Protein AF-A0A914X8W2-F1 (afdb_monomer_lite)

Secondary structure (DSSP, 8-state):
-------SSS-S---PPPS----HHHHHHHHHHHHHHHHHHHHHHHHHHHHGGGSS-HHHHHHHHHHHHHHH-SSS-HHHHHHHHHHHHHHHTT-GGGTT-HHHHHHHHHHHHTT--

Radius of gyration: 17.27 Å; chains: 1; bounding box: 43×26×52 Å

pLDDT: mean 71.37, std 18.27, range [30.58, 90.62]

Sequence (117 aa):
MSGGGQSWEFSKENIQPIRGGRSVATIDEALHSSADVLRSERQQFEDEIRKSDDCTDPLDVWYRYYKWFEEHYPSGKETQLRKLLEQCLKTCTSDSRYKNDERLLKIWLKYVRFYSE

Structure (mmCIF, N/CA/C/O backbone):
data_AF-A0A914X8W2-F1
#
_entry.id   AF-A0A914X8W2-F1
#
loop_
_atom_site.group_PDB
_atom_site.id
_atom_site.type_symbol
_atom_site.label_atom_id
_atom_site.label_alt_id
_atom_site.label_comp_id
_atom_site.label_asym_id
_atom_site.label_entity_id
_atom_site.label_seq_id
_atom_site.pdbx_PDB_ins_code
_atom_site.Cartn_x
_atom_site.Cartn_y
_atom_site.Cartn_z
_atom_site.occupancy
_atom_site.B_iso_or_equiv
_atom_site.auth_seq_id
_atom_site.auth_comp_id
_atom_site.auth_asym_id
_atom_site.auth_atom_id
_atom_site.pdbx_PDB_model_num
ATOM 1 N N . MET A 1 1 ? 15.823 -14.798 22.553 1.00 40.59 1 MET A N 1
ATOM 2 C CA . MET A 1 1 ? 15.825 -13.669 21.598 1.00 40.59 1 MET A CA 1
ATOM 3 C C . MET A 1 1 ? 16.653 -14.079 20.393 1.00 40.59 1 MET A C 1
ATOM 5 O O . MET A 1 1 ? 17.821 -14.370 20.587 1.00 40.59 1 MET A O 1
ATOM 9 N N . SER A 1 2 ? 16.041 -14.194 19.213 1.00 35.56 2 SER A N 1
ATOM 10 C CA . SER A 1 2 ? 16.639 -13.861 17.906 1.00 35.56 2 SER A CA 1
ATOM 11 C C . SER A 1 2 ? 15.642 -14.251 16.824 1.00 35.56 2 SER A C 1
ATOM 13 O O . SER A 1 2 ? 15.399 -15.431 16.581 1.00 35.56 2 SER A O 1
ATOM 15 N N . GLY A 1 3 ? 14.989 -13.236 16.265 1.00 31.78 3 GLY A N 1
ATOM 16 C CA . GLY A 1 3 ? 13.989 -13.374 15.223 1.00 31.78 3 GLY A CA 1
ATOM 17 C C . GLY A 1 3 ? 14.622 -13.453 13.838 1.00 31.78 3 GLY A C 1
ATOM 18 O O . GLY A 1 3 ? 15.532 -12.695 13.520 1.00 31.78 3 GLY A O 1
ATOM 19 N N . GLY A 1 4 ? 14.079 -14.366 13.033 1.00 30.58 4 GLY A N 1
ATOM 20 C CA . GLY A 1 4 ? 13.655 -14.079 11.664 1.00 30.58 4 GLY A CA 1
ATOM 21 C C . GLY A 1 4 ? 14.724 -13.603 10.688 1.00 30.58 4 GLY A C 1
ATOM 22 O O . GLY A 1 4 ? 14.677 -12.466 10.231 1.00 30.58 4 GLY A O 1
ATOM 23 N N . GLY A 1 5 ? 15.613 -14.505 10.271 1.00 41.91 5 GLY A N 1
ATOM 24 C CA . GLY A 1 5 ? 16.169 -14.425 8.920 1.00 41.91 5 GLY A CA 1
ATOM 25 C C . GLY A 1 5 ? 15.096 -14.823 7.907 1.00 41.91 5 GLY A C 1
ATOM 26 O O . GLY A 1 5 ? 14.448 -15.836 8.150 1.00 41.91 5 GLY A O 1
ATOM 27 N N . GLN A 1 6 ? 14.897 -14.026 6.843 1.00 41.22 6 GLN A N 1
ATOM 28 C CA . GLN A 1 6 ? 14.342 -14.400 5.513 1.00 41.22 6 GLN A CA 1
ATOM 29 C C . GLN A 1 6 ? 13.884 -13.164 4.697 1.00 41.22 6 GLN A C 1
ATOM 31 O O . GLN A 1 6 ? 12.748 -13.102 4.241 1.00 41.22 6 GLN A O 1
ATOM 36 N N . SER A 1 7 ? 14.742 -12.155 4.480 1.00 37.91 7 SER A N 1
ATOM 37 C CA . SER A 1 7 ? 14.367 -11.001 3.625 1.00 37.91 7 SER A CA 1
ATOM 38 C C . SER A 1 7 ? 15.235 -10.813 2.372 1.00 37.91 7 SER A C 1
ATOM 40 O O . SER A 1 7 ? 15.073 -9.829 1.658 1.00 37.91 7 SER A O 1
ATOM 42 N N . TRP A 1 8 ? 16.162 -11.733 2.070 1.00 44.94 8 TRP A N 1
ATOM 43 C CA . TRP A 1 8 ? 17.175 -11.537 1.013 1.00 44.94 8 TRP A CA 1
ATOM 44 C C . TRP A 1 8 ? 16.968 -12.349 -0.279 1.00 44.94 8 TRP A C 1
ATOM 46 O O . TRP A 1 8 ? 17.762 -12.204 -1.204 1.00 44.94 8 TRP A O 1
ATOM 56 N N . GLU A 1 9 ? 15.905 -13.150 -0.409 1.00 33.25 9 GLU A N 1
ATOM 57 C CA . GLU A 1 9 ? 15.797 -14.124 -1.516 1.00 33.25 9 GLU A CA 1
ATOM 58 C C . GLU A 1 9 ? 14.846 -13.781 -2.678 1.00 33.25 9 GLU A C 1
ATOM 60 O O . GLU A 1 9 ? 14.767 -14.564 -3.616 1.00 33.25 9 GLU A O 1
ATOM 65 N N . PHE A 1 10 ? 14.155 -12.631 -2.716 1.00 40.91 10 PHE A N 1
ATOM 66 C CA . PHE A 1 10 ? 13.001 -12.501 -3.633 1.00 40.91 10 PHE A CA 1
ATOM 67 C C . PHE A 1 10 ? 13.006 -11.468 -4.763 1.00 40.91 10 PHE A C 1
ATOM 69 O O . PHE A 1 10 ? 11.948 -11.278 -5.362 1.00 40.91 10 PHE A O 1
ATOM 76 N N . SER A 1 11 ? 14.085 -10.773 -5.136 1.00 44.19 11 SER A N 1
ATOM 77 C CA . SER A 1 11 ? 13.925 -9.764 -6.213 1.00 44.19 11 SER A CA 1
ATOM 78 C C . SER A 1 11 ? 15.144 -9.520 -7.096 1.00 44.19 11 SER A C 1
ATOM 80 O O . SER A 1 11 ? 15.517 -8.374 -7.328 1.00 44.19 11 SER A O 1
ATOM 82 N N . LYS A 1 12 ? 15.733 -10.598 -7.631 1.00 47.72 12 LYS A N 1
ATOM 83 C CA . LYS A 1 12 ? 16.789 -10.520 -8.657 1.00 47.72 12 LYS A CA 1
ATOM 84 C C . LYS A 1 12 ? 16.316 -10.557 -10.120 1.00 47.72 12 LYS A C 1
ATOM 86 O O . LYS A 1 12 ? 17.167 -10.454 -10.989 1.00 47.72 12 LYS A O 1
ATOM 91 N N . GLU A 1 13 ? 15.025 -10.662 -10.439 1.00 39.66 13 GLU A N 1
ATOM 92 C CA . GLU A 1 13 ? 14.631 -10.972 -11.829 1.00 39.66 13 GLU A CA 1
ATOM 93 C C . GLU A 1 13 ? 13.364 -10.252 -12.299 1.00 39.66 13 GLU A C 1
ATOM 95 O O . GLU A 1 13 ? 12.314 -10.877 -12.385 1.00 39.66 13 GLU A O 1
ATOM 100 N N . ASN A 1 14 ? 13.396 -8.943 -12.588 1.00 46.09 14 ASN A N 1
ATOM 101 C CA . ASN A 1 14 ? 12.226 -8.340 -13.250 1.00 46.09 14 ASN A CA 1
ATOM 102 C C . ASN A 1 14 ? 12.491 -7.025 -13.991 1.00 46.09 14 ASN A C 1
ATOM 104 O O . ASN A 1 14 ? 11.955 -5.979 -13.627 1.00 46.09 14 ASN A O 1
ATOM 108 N N . ILE A 1 15 ? 13.285 -7.079 -15.064 1.00 48.19 15 ILE A N 1
ATOM 109 C CA . ILE A 1 15 ? 13.294 -6.012 -16.071 1.00 48.19 15 ILE A CA 1
ATOM 110 C C . ILE A 1 15 ? 13.312 -6.644 -17.466 1.00 48.19 15 ILE A C 1
ATOM 112 O O . ILE A 1 15 ? 14.253 -7.344 -17.831 1.00 48.19 15 ILE A O 1
ATOM 116 N N . GLN A 1 16 ? 12.238 -6.437 -18.230 1.00 49.91 16 GLN A N 1
ATOM 117 C CA . GLN A 1 16 ? 12.148 -6.867 -19.627 1.00 49.91 16 GLN A CA 1
ATOM 118 C C . GLN A 1 16 ? 12.915 -5.881 -20.527 1.00 49.91 16 GLN A C 1
ATOM 120 O O . GLN A 1 16 ? 12.821 -4.669 -20.315 1.00 49.91 16 GLN A O 1
ATOM 125 N N . PRO A 1 17 ? 13.647 -6.355 -21.548 1.00 42.31 17 PRO A N 1
ATOM 126 C CA . PRO A 1 17 ? 14.439 -5.486 -22.407 1.00 42.31 17 PRO A CA 1
ATOM 127 C C . PRO A 1 17 ? 13.554 -4.713 -23.396 1.00 42.31 17 PRO A C 1
ATOM 129 O O . PRO A 1 17 ? 12.781 -5.290 -24.164 1.00 42.31 17 PRO A O 1
ATOM 132 N N . ILE A 1 18 ? 13.707 -3.388 -23.417 1.00 49.38 18 ILE A N 1
ATOM 133 C CA . ILE A 1 18 ? 13.050 -2.497 -24.378 1.00 49.38 18 ILE A CA 1
ATOM 134 C C . ILE A 1 18 ? 13.823 -2.582 -25.704 1.00 49.38 18 ILE A C 1
ATOM 136 O O . ILE A 1 18 ? 15.020 -2.301 -25.763 1.00 49.38 18 ILE A O 1
ATOM 140 N N . ARG A 1 19 ? 13.150 -3.017 -26.776 1.00 45.16 19 ARG A N 1
ATOM 141 C CA . ARG A 1 19 ? 13.729 -3.181 -28.120 1.00 45.16 19 ARG A CA 1
ATOM 142 C C . ARG A 1 19 ? 14.207 -1.838 -28.684 1.00 45.16 19 ARG A C 1
ATOM 144 O O . ARG A 1 19 ? 13.405 -1.050 -29.173 1.00 45.16 19 ARG A O 1
ATOM 151 N N . GLY A 1 20 ? 15.517 -1.616 -28.687 1.00 40.75 20 GLY A N 1
ATOM 152 C CA . GLY A 1 20 ? 16.147 -0.521 -29.420 1.00 40.75 20 GLY A CA 1
ATOM 153 C C . GLY A 1 20 ? 17.65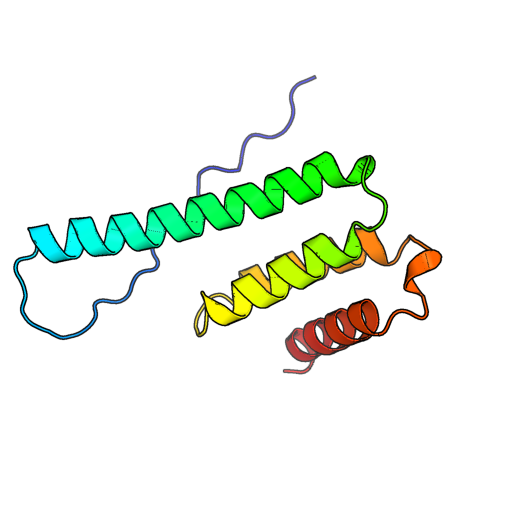9 -0.554 -29.250 1.00 40.75 20 GLY A C 1
ATOM 154 O O . GLY A 1 20 ? 18.155 -0.284 -28.163 1.00 40.75 20 GLY A O 1
ATOM 155 N N . GLY A 1 21 ? 18.385 -0.913 -30.313 1.00 50.41 21 GLY A N 1
ATOM 156 C CA . GLY A 1 21 ? 19.839 -1.081 -30.301 1.00 50.41 21 GLY A CA 1
ATOM 157 C C . GLY A 1 21 ? 20.570 0.147 -29.761 1.00 50.41 21 GLY A C 1
ATOM 158 O O . GLY A 1 21 ? 20.668 1.170 -30.434 1.00 50.41 21 GLY A O 1
ATOM 159 N N . ARG A 1 22 ? 21.087 0.026 -28.538 1.00 43.78 22 ARG A N 1
ATOM 160 C CA . ARG A 1 22 ? 22.063 0.920 -27.909 1.00 43.78 22 ARG A CA 1
ATOM 161 C C . ARG A 1 22 ? 23.048 0.042 -27.138 1.00 43.78 22 ARG A C 1
ATOM 163 O O . ARG A 1 22 ? 22.687 -1.052 -26.712 1.00 43.78 22 ARG A O 1
ATOM 170 N N . SER A 1 23 ? 24.299 0.488 -27.040 1.00 51.09 23 SER A N 1
ATOM 171 C CA . SER A 1 23 ? 25.390 -0.244 -26.383 1.00 51.09 23 SER A CA 1
ATOM 172 C C . SER A 1 23 ? 24.960 -0.781 -25.011 1.00 51.09 23 SER A C 1
ATOM 174 O O . SER A 1 23 ? 24.390 -0.038 -24.213 1.00 51.09 23 SER A O 1
ATOM 176 N N . VAL A 1 24 ? 25.240 -2.063 -24.747 1.00 51.38 24 VAL A N 1
ATOM 177 C CA . VAL A 1 24 ? 24.819 -2.796 -23.535 1.00 51.38 24 VAL A CA 1
ATOM 178 C C . VAL A 1 24 ? 25.220 -2.055 -22.254 1.00 51.38 24 VAL A C 1
ATOM 180 O O . VAL A 1 24 ? 24.438 -2.017 -21.315 1.00 51.38 24 VAL A O 1
ATOM 183 N N . ALA A 1 25 ? 26.366 -1.368 -22.248 1.00 53.06 25 ALA A N 1
ATOM 184 C CA . ALA A 1 25 ? 26.848 -0.612 -21.090 1.00 53.06 25 ALA A CA 1
ATOM 185 C C . ALA A 1 25 ? 26.002 0.635 -20.753 1.00 53.06 25 ALA A C 1
ATOM 187 O O . ALA A 1 25 ? 25.855 0.981 -19.588 1.00 53.06 25 ALA A O 1
ATOM 188 N N . THR A 1 26 ? 25.417 1.304 -21.752 1.00 50.75 26 THR A N 1
ATOM 189 C CA . THR A 1 26 ? 24.621 2.532 -21.544 1.00 50.75 26 THR A CA 1
ATOM 190 C C . THR A 1 26 ? 23.172 2.221 -21.171 1.00 50.75 26 THR A C 1
ATOM 192 O O . THR A 1 26 ? 22.514 3.021 -20.511 1.00 50.75 26 THR A O 1
ATOM 195 N N . ILE A 1 27 ? 22.668 1.057 -21.598 1.00 51.41 27 ILE A N 1
ATOM 196 C CA . ILE A 1 27 ? 21.371 0.543 -21.145 1.00 51.41 27 ILE A CA 1
ATOM 197 C C . ILE A 1 27 ? 21.485 0.119 -19.686 1.00 51.41 27 ILE A C 1
ATOM 199 O O . ILE A 1 27 ? 20.599 0.447 -18.910 1.00 51.41 27 ILE A O 1
ATOM 203 N N . ASP A 1 28 ? 22.578 -0.543 -19.307 1.00 50.12 28 ASP A N 1
ATOM 204 C CA . ASP A 1 28 ? 22.783 -1.020 -17.944 1.00 50.12 28 ASP A CA 1
ATOM 205 C C . ASP A 1 28 ? 22.765 0.139 -16.937 1.00 50.12 28 ASP A C 1
ATOM 207 O O . ASP A 1 28 ? 21.992 0.116 -15.991 1.00 50.12 28 ASP A O 1
ATOM 211 N N . GLU A 1 29 ? 23.501 1.220 -17.184 1.00 49.88 29 GLU A N 1
ATOM 212 C CA . GLU A 1 29 ? 23.568 2.365 -16.266 1.00 49.88 29 GLU A CA 1
ATOM 213 C C . GLU A 1 29 ? 22.246 3.164 -16.184 1.00 49.88 29 GLU A C 1
ATOM 215 O O . GLU A 1 29 ? 21.801 3.556 -15.101 1.00 49.88 29 GLU A O 1
ATOM 220 N N . ALA A 1 30 ? 21.544 3.351 -17.308 1.00 50.25 30 ALA A N 1
ATOM 221 C CA . ALA A 1 30 ? 20.238 4.022 -17.333 1.00 50.25 30 ALA A CA 1
ATOM 222 C C . ALA A 1 30 ? 19.118 3.159 -16.714 1.00 50.25 30 ALA A C 1
ATOM 224 O O . ALA A 1 30 ? 18.186 3.667 -16.092 1.00 50.25 30 ALA A O 1
ATOM 225 N N . LEU A 1 31 ? 19.216 1.838 -16.858 1.00 51.47 31 LEU A N 1
ATOM 226 C CA . LEU A 1 31 ? 18.256 0.891 -16.310 1.00 51.47 31 LEU A CA 1
ATOM 227 C C . LEU A 1 31 ? 18.470 0.678 -14.810 1.00 51.47 31 LEU A C 1
ATOM 229 O O . LEU A 1 31 ? 17.500 0.732 -14.055 1.00 51.47 31 LEU A O 1
ATOM 233 N N . HIS A 1 32 ? 19.720 0.514 -14.371 1.00 51.41 32 HIS A N 1
ATOM 234 C CA . HIS A 1 32 ? 20.074 0.447 -12.954 1.00 51.41 32 HIS A CA 1
ATOM 235 C C . HIS A 1 32 ? 19.724 1.750 -12.246 1.00 51.41 32 HIS A C 1
ATOM 237 O O . HIS A 1 32 ? 19.054 1.699 -11.224 1.00 51.41 32 HIS A O 1
ATOM 243 N N . SER A 1 33 ? 20.025 2.915 -12.833 1.00 53.97 33 SER A N 1
ATOM 244 C CA . SER A 1 33 ? 19.609 4.189 -12.232 1.00 53.97 33 SER A CA 1
ATOM 245 C C . SER A 1 33 ? 18.088 4.291 -12.077 1.00 53.97 33 SER A C 1
ATOM 247 O O . SER A 1 33 ? 17.625 4.698 -11.017 1.00 53.97 33 SER A O 1
ATOM 249 N N . SER A 1 34 ? 17.289 3.834 -13.049 1.00 68.19 34 SER A N 1
ATOM 250 C CA . SER A 1 34 ? 15.826 3.792 -12.890 1.00 68.19 34 SER A CA 1
ATOM 251 C C . SER A 1 34 ? 15.365 2.795 -11.815 1.00 68.19 34 SER A C 1
ATOM 253 O O . SER A 1 34 ? 14.520 3.12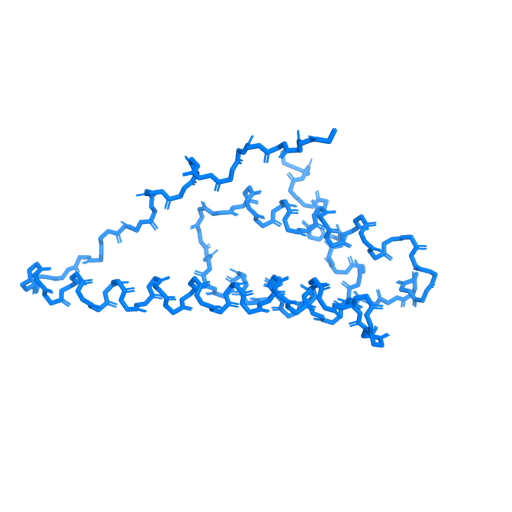6 -10.988 1.00 68.19 34 SER A O 1
ATOM 255 N N . ALA A 1 35 ? 15.943 1.594 -11.760 1.00 68.94 35 ALA A N 1
ATOM 256 C CA . ALA A 1 35 ? 15.561 0.561 -10.799 1.00 68.94 35 ALA A CA 1
ATOM 257 C C . ALA A 1 35 ? 16.001 0.893 -9.364 1.00 68.94 35 ALA A C 1
ATOM 259 O O . ALA A 1 35 ? 15.277 0.597 -8.411 1.00 68.94 35 ALA A O 1
ATOM 260 N N . ASP A 1 36 ? 17.164 1.521 -9.203 1.00 73.19 36 ASP A N 1
ATOM 261 C CA . ASP A 1 36 ? 17.687 1.983 -7.921 1.00 73.19 36 ASP A CA 1
ATOM 262 C C . ASP A 1 36 ? 16.918 3.204 -7.413 1.00 73.19 36 ASP A C 1
ATOM 264 O O . ASP A 1 36 ? 16.638 3.283 -6.216 1.00 73.19 36 ASP A O 1
ATOM 268 N N . VAL A 1 37 ? 16.480 4.101 -8.305 1.00 76.25 37 VAL A N 1
ATOM 269 C CA . VAL A 1 37 ? 15.554 5.190 -7.954 1.00 76.25 37 VAL A CA 1
ATOM 270 C C . VAL A 1 37 ? 14.227 4.618 -7.457 1.00 76.25 37 VAL A C 1
ATOM 272 O O . VAL A 1 37 ? 13.822 4.942 -6.344 1.00 76.25 37 VAL A O 1
ATOM 275 N N . LEU A 1 38 ? 13.608 3.685 -8.190 1.00 79.25 38 LEU A N 1
ATOM 276 C CA . LEU A 1 38 ? 12.359 3.049 -7.748 1.00 79.25 38 LEU A CA 1
ATOM 277 C C . LEU A 1 38 ? 12.521 2.295 -6.425 1.00 79.25 38 LEU A C 1
ATOM 279 O O . LEU A 1 38 ? 11.616 2.272 -5.593 1.00 79.25 38 LEU A O 1
ATOM 283 N N . ARG A 1 39 ? 13.677 1.659 -6.211 1.00 77.50 39 ARG A N 1
ATOM 284 C CA . ARG A 1 39 ? 13.996 0.996 -4.944 1.00 77.50 39 ARG A CA 1
ATOM 285 C C . ARG A 1 39 ? 14.124 2.008 -3.808 1.00 77.50 39 ARG A C 1
ATOM 287 O O . ARG A 1 39 ? 13.617 1.747 -2.721 1.00 77.50 39 ARG A O 1
ATOM 294 N N . SER A 1 40 ? 14.789 3.132 -4.055 1.00 80.94 40 SER A N 1
ATOM 295 C CA . SER A 1 40 ? 14.957 4.210 -3.082 1.00 80.94 40 SER A CA 1
ATOM 296 C C . SER A 1 40 ? 13.609 4.820 -2.695 1.00 80.94 40 SER A C 1
ATOM 298 O O . SER A 1 40 ? 13.296 4.895 -1.511 1.00 80.94 40 SER A O 1
ATOM 300 N N . GLU A 1 41 ? 12.763 5.158 -3.670 1.00 82.00 41 GLU A N 1
ATOM 301 C CA . GLU A 1 41 ? 11.413 5.686 -3.427 1.00 82.00 41 GLU A CA 1
ATOM 302 C C . GLU A 1 41 ? 10.547 4.690 -2.653 1.00 82.00 41 GLU A C 1
ATOM 304 O O . GLU A 1 41 ? 9.902 5.042 -1.665 1.00 82.00 41 GLU A O 1
ATOM 309 N N . ARG A 1 42 ? 10.602 3.409 -3.030 1.00 84.25 42 ARG A N 1
ATOM 310 C CA . ARG A 1 42 ? 9.944 2.343 -2.275 1.00 84.25 42 ARG A CA 1
ATOM 311 C C . ARG A 1 42 ? 10.420 2.296 -0.820 1.00 84.25 42 ARG A C 1
ATOM 313 O O . ARG A 1 42 ? 9.598 2.189 0.088 1.00 84.25 42 ARG A O 1
ATOM 320 N N . GLN A 1 43 ? 11.732 2.363 -0.595 1.00 83.31 43 GLN A N 1
ATOM 321 C CA . GLN A 1 43 ? 12.306 2.337 0.749 1.00 83.31 43 GLN A CA 1
ATOM 322 C C . GLN A 1 43 ? 11.847 3.542 1.573 1.00 83.31 43 GLN A C 1
ATOM 324 O O . GLN A 1 43 ? 11.557 3.382 2.756 1.00 83.31 43 GLN A O 1
ATOM 329 N N . GLN A 1 44 ? 11.718 4.716 0.951 1.00 85.62 44 GLN A N 1
ATOM 330 C CA . GLN A 1 44 ? 11.198 5.915 1.607 1.00 85.62 44 GLN A CA 1
ATOM 331 C C . GLN A 1 44 ? 9.761 5.715 2.090 1.00 85.62 44 GLN A C 1
ATOM 333 O O . GLN A 1 44 ? 9.481 6.025 3.245 1.00 85.62 44 GLN A O 1
ATOM 338 N N . PHE A 1 45 ? 8.877 5.133 1.270 1.00 84.81 45 PHE A N 1
ATOM 339 C CA . PHE A 1 45 ? 7.514 4.806 1.705 1.00 84.81 45 PHE A CA 1
ATOM 340 C C . PHE A 1 45 ? 7.497 3.788 2.848 1.00 84.81 45 PHE A C 1
ATOM 342 O O . PHE A 1 45 ? 6.759 3.954 3.816 1.00 84.81 45 PHE A O 1
ATOM 349 N N . GLU A 1 46 ? 8.319 2.739 2.774 1.00 84.69 46 GLU A N 1
ATOM 350 C CA . GLU A 1 46 ? 8.401 1.735 3.841 1.00 84.69 46 GLU A CA 1
ATOM 351 C C . GLU A 1 46 ? 8.932 2.332 5.155 1.00 84.69 46 GLU A C 1
ATOM 353 O O . GLU A 1 46 ? 8.442 1.992 6.234 1.00 84.69 46 GLU A O 1
ATOM 358 N N . ASP A 1 47 ? 9.899 3.245 5.082 1.00 83.19 47 ASP A N 1
ATOM 359 C CA . ASP A 1 47 ? 10.425 3.955 6.247 1.00 83.19 47 ASP A CA 1
ATOM 360 C C . ASP A 1 47 ? 9.414 4.967 6.802 1.00 83.19 47 ASP A C 1
ATOM 362 O O . ASP A 1 47 ? 9.309 5.113 8.019 1.00 83.19 47 ASP A O 1
ATOM 366 N N . GLU A 1 48 ? 8.649 5.638 5.937 1.00 82.69 48 GLU A N 1
ATOM 367 C CA . GLU A 1 48 ? 7.554 6.529 6.329 1.00 82.69 48 GLU A CA 1
ATOM 368 C C . GLU A 1 48 ? 6.455 5.745 7.058 1.00 82.69 48 GLU A C 1
ATOM 370 O O . GLU A 1 48 ? 6.020 6.164 8.125 1.00 82.69 48 GLU A O 1
ATOM 375 N N . ILE A 1 49 ? 6.095 4.551 6.573 1.00 82.38 49 ILE A N 1
ATOM 376 C CA . ILE A 1 49 ? 5.155 3.645 7.248 1.00 82.38 49 ILE A CA 1
ATOM 377 C C . ILE A 1 49 ? 5.699 3.200 8.610 1.00 82.38 49 ILE A C 1
ATOM 379 O O . ILE A 1 49 ? 4.959 3.223 9.590 1.00 82.38 49 ILE A O 1
ATOM 383 N N . ARG A 1 50 ? 6.986 2.840 8.723 1.00 79.94 50 ARG A N 1
ATOM 384 C CA . ARG A 1 50 ? 7.582 2.473 10.026 1.00 79.94 50 ARG A CA 1
ATOM 385 C C . ARG A 1 50 ? 7.600 3.632 11.019 1.00 79.94 50 ARG A C 1
ATOM 387 O O . ARG A 1 50 ? 7.523 3.397 12.216 1.00 79.94 50 ARG A O 1
ATOM 394 N N . LYS A 1 51 ? 7.720 4.867 10.531 1.00 77.38 51 LYS A N 1
ATOM 395 C CA . LYS A 1 51 ? 7.650 6.088 11.348 1.00 77.38 51 LYS A CA 1
ATOM 396 C C . LYS A 1 51 ? 6.211 6.572 11.555 1.00 77.38 51 LYS A C 1
ATOM 398 O O . LYS A 1 51 ? 5.991 7.487 12.340 1.00 77.38 51 LYS A O 1
ATOM 403 N N . SER A 1 52 ? 5.238 5.980 10.857 1.00 67.62 52 SER A N 1
ATOM 404 C CA . SER A 1 52 ? 3.847 6.437 10.876 1.00 67.62 52 SER A CA 1
ATOM 405 C C . SER A 1 52 ? 3.092 6.106 12.163 1.00 67.62 52 SER A C 1
ATOM 407 O O . SER A 1 52 ? 2.014 6.658 12.358 1.00 67.62 52 SER A O 1
ATOM 409 N N . ASP A 1 53 ? 3.675 5.305 13.065 1.00 60.59 53 ASP A N 1
ATOM 410 C CA . ASP A 1 53 ? 3.173 5.150 14.440 1.00 60.59 53 ASP A CA 1
ATOM 411 C C . ASP A 1 53 ? 3.104 6.502 15.185 1.00 60.59 53 ASP A C 1
ATOM 413 O O . ASP A 1 53 ? 2.232 6.690 16.030 1.00 60.59 53 ASP A O 1
ATOM 417 N N . ASP A 1 54 ? 3.951 7.474 14.817 1.00 58.53 54 ASP A N 1
ATOM 418 C CA . ASP A 1 54 ? 3.930 8.851 15.339 1.00 58.53 54 ASP A CA 1
ATOM 419 C C . ASP A 1 54 ? 3.173 9.844 14.429 1.00 58.53 54 ASP A C 1
ATOM 421 O O . ASP A 1 54 ? 3.155 11.050 14.689 1.00 58.53 54 ASP A O 1
ATOM 425 N N . CYS A 1 55 ? 2.570 9.385 13.326 1.00 60.31 55 CYS A N 1
ATOM 426 C CA . CYS A 1 55 ? 1.984 10.263 12.315 1.00 60.31 55 CYS A CA 1
ATOM 427 C C . CYS A 1 55 ? 0.456 10.355 12.433 1.00 60.31 55 CYS A C 1
ATOM 429 O O . CYS A 1 55 ? -0.244 9.386 12.722 1.00 60.31 55 CYS A O 1
ATOM 431 N N . THR A 1 56 ? -0.083 11.547 12.166 1.00 68.25 56 THR A N 1
ATOM 432 C CA . THR A 1 56 ? -1.512 11.853 12.327 1.00 68.25 56 THR A CA 1
ATOM 433 C C . THR A 1 56 ? -2.410 11.006 11.416 1.00 68.25 56 THR A C 1
ATOM 435 O O . THR A 1 56 ? -3.519 10.659 11.830 1.00 68.25 56 THR A O 1
ATOM 438 N N . ASP A 1 57 ? -1.940 10.654 10.209 1.00 81.44 57 ASP A N 1
ATOM 439 C CA . ASP A 1 57 ? -2.704 9.890 9.212 1.00 81.44 57 ASP A CA 1
ATOM 440 C C . ASP A 1 57 ? -1.862 8.811 8.482 1.00 81.44 57 ASP A C 1
ATOM 442 O O . ASP A 1 57 ? -1.396 9.040 7.363 1.00 81.44 57 ASP A O 1
ATOM 446 N N . PRO A 1 58 ? -1.680 7.610 9.065 1.00 83.94 58 PRO A N 1
ATOM 447 C CA . PRO A 1 58 ? -1.018 6.488 8.391 1.00 83.94 58 PRO A CA 1
ATOM 448 C C . PRO A 1 58 ? -1.684 6.061 7.071 1.00 83.94 58 PRO A C 1
ATOM 450 O O . PRO A 1 58 ? -0.992 5.575 6.174 1.00 83.94 58 PRO A O 1
ATOM 453 N N . LEU A 1 59 ? -3.002 6.241 6.908 1.00 86.50 59 LEU A N 1
ATOM 454 C CA . LEU A 1 59 ? -3.718 5.850 5.685 1.00 86.50 59 LEU A CA 1
ATOM 455 C C . LEU A 1 59 ? -3.257 6.655 4.461 1.00 86.50 59 LEU A C 1
ATOM 457 O O . LEU A 1 59 ? -3.221 6.110 3.357 1.00 86.50 59 LEU A O 1
ATOM 461 N N . ASP A 1 60 ? -2.875 7.921 4.643 1.00 88.38 60 ASP A N 1
ATOM 462 C CA . ASP A 1 60 ? -2.365 8.759 3.554 1.00 88.38 60 ASP A CA 1
ATOM 463 C C . ASP A 1 60 ? -1.082 8.187 2.938 1.00 88.38 60 ASP A C 1
ATOM 465 O O . ASP A 1 60 ? -0.973 8.064 1.715 1.00 88.38 60 ASP A O 1
ATOM 469 N N . VAL A 1 61 ? -0.145 7.757 3.789 1.00 88.12 61 VAL A N 1
ATOM 470 C CA . VAL A 1 61 ? 1.126 7.158 3.361 1.00 88.12 61 VAL A CA 1
ATOM 471 C C . VAL A 1 61 ? 0.865 5.893 2.545 1.00 88.12 61 VAL A C 1
ATOM 473 O O . VAL A 1 61 ? 1.412 5.727 1.453 1.00 88.12 61 VAL A O 1
ATOM 476 N N . TRP A 1 62 ? -0.030 5.025 3.027 1.00 88.62 62 TRP A N 1
ATOM 477 C CA . TRP A 1 62 ? -0.430 3.819 2.301 1.00 88.62 62 TRP A CA 1
ATOM 478 C C . TRP A 1 62 ? -1.099 4.132 0.964 1.00 88.62 62 TRP A C 1
ATOM 480 O O . TRP A 1 62 ? -0.816 3.467 -0.033 1.00 88.62 62 TRP A O 1
ATOM 490 N N . TYR A 1 63 ? -1.970 5.140 0.924 1.00 88.94 63 TYR A N 1
ATOM 491 C CA . TYR A 1 63 ? -2.665 5.536 -0.295 1.00 88.94 63 TYR A CA 1
ATOM 492 C C . TYR A 1 63 ? -1.692 6.087 -1.346 1.00 88.94 63 TYR A C 1
ATOM 494 O O . TYR A 1 63 ? -1.755 5.681 -2.510 1.00 88.94 63 TYR A O 1
ATOM 502 N N . ARG A 1 64 ? -0.745 6.944 -0.939 1.00 89.69 64 ARG A N 1
ATOM 503 C CA . ARG A 1 64 ? 0.337 7.429 -1.810 1.00 89.69 64 ARG A CA 1
ATOM 504 C C . ARG A 1 64 ? 1.211 6.288 -2.313 1.00 89.69 64 ARG A C 1
ATOM 506 O O . ARG A 1 64 ? 1.484 6.226 -3.509 1.00 89.69 64 ARG A O 1
ATOM 513 N N . TYR A 1 65 ? 1.589 5.362 -1.435 1.00 88.12 65 TYR A N 1
ATOM 514 C CA . TYR A 1 65 ? 2.428 4.231 -1.815 1.00 88.12 65 TYR A CA 1
ATOM 515 C C . TYR A 1 65 ? 1.719 3.306 -2.816 1.00 88.12 65 TYR A C 1
ATOM 517 O O . TYR A 1 65 ? 2.300 2.924 -3.829 1.00 88.12 65 TYR A O 1
ATOM 525 N N . TYR A 1 66 ? 0.436 3.008 -2.595 1.00 86.06 66 TYR A N 1
ATOM 526 C CA . TYR A 1 66 ? -0.393 2.264 -3.545 1.00 86.06 66 TYR A CA 1
ATOM 527 C C . TYR A 1 66 ? -0.438 2.941 -4.924 1.00 86.06 66 TYR A C 1
ATOM 529 O O . TYR A 1 66 ? -0.199 2.288 -5.939 1.00 86.06 66 TYR A O 1
ATOM 537 N N . LYS A 1 67 ? -0.700 4.253 -4.965 1.00 87.38 67 LYS A N 1
ATOM 538 C CA . LYS A 1 67 ? -0.760 5.026 -6.213 1.00 87.38 67 LYS A CA 1
ATOM 539 C C . LYS A 1 67 ? 0.576 5.025 -6.952 1.00 87.38 67 LYS A C 1
ATOM 541 O O . LYS A 1 67 ? 0.600 4.727 -8.143 1.00 87.38 67 LYS A O 1
ATOM 546 N N . TRP A 1 68 ? 1.670 5.273 -6.233 1.00 88.00 68 TRP A N 1
ATOM 547 C CA . TRP A 1 68 ? 3.024 5.194 -6.777 1.00 88.00 68 TRP A CA 1
ATOM 548 C C . TRP A 1 68 ? 3.322 3.792 -7.324 1.00 88.00 68 TRP A C 1
ATOM 550 O O . TRP A 1 68 ? 3.900 3.659 -8.400 1.00 88.00 68 TRP A O 1
ATOM 560 N N . PHE A 1 69 ? 2.882 2.735 -6.636 1.00 85.38 69 PHE A N 1
ATOM 561 C CA . PHE A 1 69 ? 3.090 1.364 -7.093 1.00 85.38 69 PHE A CA 1
ATOM 562 C C . PHE A 1 69 ? 2.363 1.086 -8.417 1.00 85.38 69 PHE A C 1
ATOM 564 O O . PHE A 1 69 ? 2.939 0.460 -9.302 1.00 85.38 69 PHE A O 1
ATOM 571 N N . GLU A 1 70 ? 1.124 1.555 -8.585 1.00 81.75 70 GLU A N 1
ATOM 572 C CA . GLU A 1 70 ? 0.388 1.392 -9.848 1.00 81.75 70 GLU A CA 1
ATOM 573 C C . GLU A 1 70 ? 1.042 2.133 -11.021 1.00 81.75 70 GLU A C 1
ATOM 575 O O . GLU A 1 70 ? 1.058 1.617 -12.137 1.00 81.75 70 GLU A O 1
ATOM 580 N N . GLU A 1 71 ? 1.590 3.322 -10.773 1.00 80.31 71 GLU A N 1
ATOM 581 C CA . GLU A 1 71 ? 2.243 4.140 -11.801 1.00 80.31 71 GLU A CA 1
ATOM 582 C C . GLU A 1 71 ? 3.570 3.528 -12.269 1.00 80.31 71 GLU A C 1
ATOM 584 O O . GLU A 1 71 ? 3.881 3.558 -13.460 1.00 80.31 71 GLU A O 1
ATOM 589 N N . HIS A 1 72 ? 4.325 2.916 -11.353 1.00 78.75 72 HIS A N 1
ATOM 590 C CA . HIS A 1 72 ? 5.656 2.376 -11.641 1.00 78.75 72 HIS A CA 1
ATOM 591 C C . HIS A 1 72 ? 5.669 0.870 -11.950 1.00 78.75 72 HIS A C 1
ATOM 593 O O . HIS A 1 72 ? 6.666 0.359 -12.464 1.00 78.75 72 HIS A O 1
ATOM 599 N N . TYR A 1 73 ? 4.571 0.149 -11.690 1.00 76.38 73 TYR A N 1
ATOM 6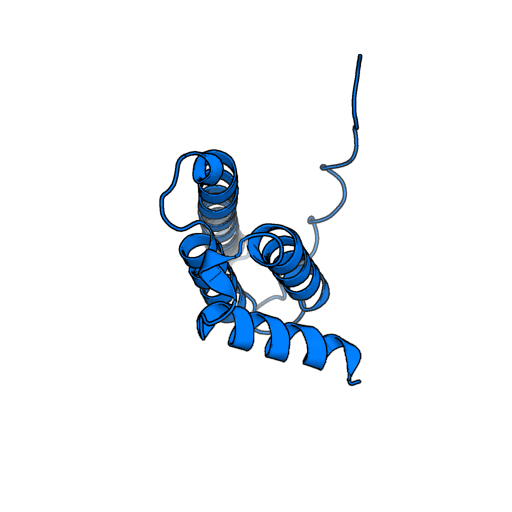00 C CA . TYR A 1 73 ? 4.431 -1.284 -11.980 1.00 76.38 73 TYR A CA 1
ATOM 601 C C . TYR A 1 73 ? 3.148 -1.607 -12.771 1.00 76.38 73 TYR A C 1
ATOM 603 O O . TYR A 1 73 ? 2.271 -2.313 -12.265 1.00 76.38 73 TYR A O 1
ATOM 611 N N . PRO A 1 74 ? 3.048 -1.170 -14.042 1.00 67.31 74 PRO A N 1
ATOM 612 C CA . PRO A 1 74 ? 1.840 -1.327 -14.858 1.00 67.31 74 PRO A CA 1
ATOM 613 C C . PRO A 1 74 ? 1.508 -2.782 -15.234 1.00 67.31 74 PRO A C 1
ATOM 615 O O . PRO A 1 74 ? 0.385 -3.071 -15.645 1.00 67.31 74 PRO A O 1
ATOM 618 N N . SER A 1 75 ? 2.456 -3.722 -15.150 1.00 59.91 75 SER A N 1
ATOM 619 C CA . SER A 1 75 ? 2.227 -5.135 -15.491 1.00 59.91 75 SER A CA 1
ATOM 620 C C . SER A 1 75 ? 3.213 -6.046 -14.753 1.00 59.91 75 SER A C 1
ATOM 622 O O . SER A 1 75 ? 4.416 -5.795 -14.765 1.00 59.91 75 SER A O 1
ATOM 624 N N . GLY A 1 76 ? 2.723 -7.117 -14.118 1.00 61.94 76 GLY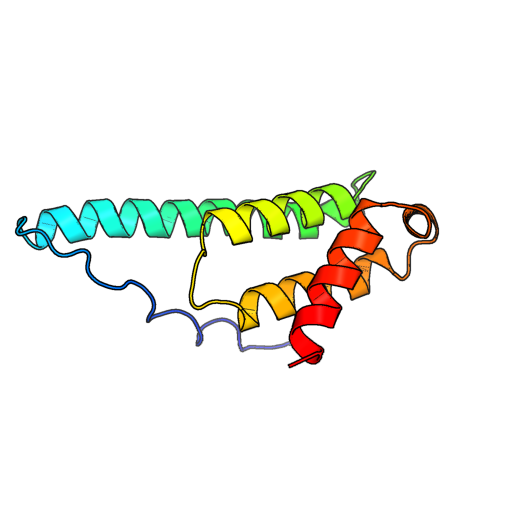 A N 1
ATOM 625 C CA . GLY A 1 76 ? 3.574 -8.210 -13.616 1.00 61.94 76 GLY A CA 1
ATOM 626 C C . GLY A 1 76 ? 3.909 -8.219 -12.119 1.00 61.94 76 GLY A C 1
ATOM 627 O O . GLY A 1 76 ? 4.708 -9.052 -11.692 1.00 61.94 76 GLY A O 1
ATOM 628 N N . LYS A 1 77 ? 3.307 -7.348 -11.293 1.00 72.25 77 LYS A N 1
ATOM 629 C CA . LYS A 1 77 ? 3.502 -7.369 -9.825 1.00 72.25 77 LYS A CA 1
ATOM 630 C C . LYS A 1 77 ? 2.210 -7.339 -9.004 1.00 72.25 77 LYS A C 1
ATOM 632 O O . LYS A 1 77 ? 2.198 -6.845 -7.878 1.00 72.25 77 LYS A O 1
ATOM 637 N N . GLU A 1 78 ? 1.141 -7.932 -9.522 1.00 76.94 78 GLU A N 1
ATOM 638 C CA . GLU A 1 78 ? -0.155 -8.018 -8.829 1.00 76.94 78 GLU A CA 1
ATOM 639 C C . GLU A 1 78 ? -0.057 -8.715 -7.470 1.00 76.94 78 GLU A C 1
ATOM 641 O O . GLU A 1 78 ? -0.687 -8.299 -6.505 1.00 76.94 78 GLU A O 1
ATOM 646 N N . THR A 1 79 ? 0.811 -9.720 -7.340 1.00 81.00 79 THR A N 1
ATOM 647 C CA . THR A 1 79 ? 1.061 -10.392 -6.056 1.00 81.00 79 THR A CA 1
ATOM 648 C C . THR A 1 79 ? 1.690 -9.468 -5.014 1.00 81.00 79 THR A C 1
ATOM 650 O O . THR A 1 79 ? 1.375 -9.586 -3.830 1.00 81.00 79 THR A O 1
ATOM 653 N N . GLN A 1 80 ? 2.568 -8.547 -5.426 1.00 83.25 80 GLN A N 1
ATOM 654 C CA . GLN A 1 80 ? 3.179 -7.564 -4.527 1.00 83.25 80 GLN A CA 1
ATOM 655 C C . GLN A 1 80 ? 2.185 -6.456 -4.179 1.00 83.25 80 GLN A C 1
ATOM 657 O O . GLN A 1 80 ? 2.066 -6.109 -3.008 1.00 83.25 80 GLN A O 1
ATOM 662 N N . LEU A 1 81 ? 1.420 -5.978 -5.164 1.00 84.75 81 LEU A N 1
ATOM 663 C CA . LEU A 1 81 ? 0.341 -5.016 -4.947 1.00 84.75 81 LEU A CA 1
ATOM 664 C C . LEU A 1 81 ? -0.716 -5.573 -3.985 1.00 84.75 81 LEU A C 1
ATOM 666 O O . LEU A 1 81 ? -1.113 -4.897 -3.044 1.00 84.75 81 LEU A O 1
ATOM 670 N N . ARG A 1 82 ? -1.110 -6.840 -4.147 1.00 86.50 82 ARG A N 1
ATOM 671 C CA . ARG A 1 82 ? -2.035 -7.517 -3.233 1.00 86.50 82 ARG A CA 1
ATOM 672 C C . ARG A 1 82 ? -1.492 -7.567 -1.807 1.00 86.50 82 ARG A C 1
ATOM 674 O O . ARG A 1 82 ? -2.227 -7.239 -0.884 1.00 86.50 82 ARG A O 1
ATOM 681 N N . LYS A 1 83 ? -0.219 -7.940 -1.622 1.00 86.56 83 LYS A N 1
ATOM 682 C CA . LYS A 1 83 ? 0.430 -7.941 -0.296 1.00 86.56 83 LYS A CA 1
ATOM 683 C C . LYS A 1 83 ? 0.456 -6.542 0.323 1.00 86.56 83 LYS A C 1
ATOM 685 O O . LYS A 1 83 ? 0.200 -6.409 1.515 1.00 86.56 83 LYS A O 1
ATOM 690 N N . LEU A 1 84 ? 0.734 -5.517 -0.483 1.00 87.19 84 LEU A N 1
ATOM 691 C CA . LEU A 1 84 ? 0.733 -4.124 -0.045 1.00 87.19 84 LEU A CA 1
ATOM 692 C C . LEU A 1 84 ? -0.653 -3.697 0.455 1.00 87.19 84 LEU A C 1
ATOM 694 O O . LEU A 1 84 ? -0.783 -3.162 1.555 1.00 87.19 84 LEU A O 1
ATOM 698 N N . LEU A 1 85 ? -1.692 -3.984 -0.332 1.00 88.75 85 LEU A N 1
ATOM 699 C CA . LEU A 1 85 ? -3.078 -3.710 0.039 1.00 88.75 85 LEU A CA 1
ATOM 700 C C . LEU A 1 85 ? -3.481 -4.488 1.297 1.00 88.75 85 LEU A C 1
ATOM 702 O O . LEU A 1 85 ? -4.074 -3.910 2.198 1.00 88.75 85 LEU A O 1
ATOM 706 N N . GLU A 1 86 ? -3.112 -5.767 1.409 1.00 88.94 86 GLU A N 1
ATOM 707 C CA . GLU A 1 86 ? -3.381 -6.584 2.598 1.00 88.94 86 GLU A CA 1
ATOM 708 C C . GLU A 1 86 ? -2.762 -5.975 3.864 1.00 88.94 86 GLU A C 1
ATOM 710 O O . GLU A 1 86 ? -3.415 -5.912 4.906 1.00 88.94 86 GLU A O 1
ATOM 715 N N . GLN A 1 87 ? -1.514 -5.503 3.786 1.00 87.06 87 GLN A N 1
ATOM 716 C CA . GLN A 1 87 ? -0.856 -4.833 4.909 1.00 87.06 87 GLN A CA 1
ATOM 717 C C . GLN A 1 87 ? -1.552 -3.521 5.275 1.00 87.06 87 GLN A C 1
ATOM 719 O O . GLN A 1 87 ? -1.848 -3.312 6.450 1.00 87.06 87 GLN A O 1
ATOM 724 N N . CYS A 1 88 ? -1.885 -2.688 4.284 1.00 88.50 88 CYS A N 1
ATOM 725 C CA . CYS A 1 88 ? -2.656 -1.466 4.504 1.00 88.50 88 CYS A CA 1
ATOM 726 C C . CYS A 1 88 ? -3.983 -1.760 5.218 1.00 88.50 88 CYS A C 1
ATOM 728 O O . CYS A 1 88 ? -4.293 -1.148 6.238 1.00 88.50 88 CYS A O 1
ATOM 730 N N . LEU A 1 89 ? -4.742 -2.748 4.737 1.00 88.88 89 LEU A N 1
ATOM 731 C CA . LEU A 1 89 ? -6.017 -3.130 5.334 1.00 88.88 89 LEU A CA 1
ATOM 732 C C . LEU A 1 89 ? -5.848 -3.647 6.766 1.00 88.88 89 LEU A C 1
ATOM 734 O O . LEU A 1 89 ? -6.636 -3.265 7.629 1.00 88.88 89 LEU A O 1
ATOM 738 N N . LYS A 1 90 ? -4.825 -4.459 7.060 1.00 87.12 90 LYS A N 1
ATOM 739 C CA . LYS A 1 90 ? -4.552 -4.934 8.430 1.00 87.12 90 LYS A CA 1
ATOM 740 C C . LYS A 1 90 ? -4.254 -3.786 9.395 1.00 87.12 90 LYS A C 1
ATOM 742 O O . LYS A 1 90 ? -4.756 -3.799 10.518 1.00 87.12 90 LYS A O 1
ATOM 747 N N . THR A 1 91 ? -3.483 -2.797 8.952 1.00 83.19 91 THR A N 1
ATOM 748 C CA . THR A 1 91 ? -3.114 -1.638 9.774 1.00 83.19 91 THR A CA 1
ATOM 749 C C . THR A 1 91 ? -4.289 -0.676 9.955 1.00 83.19 91 THR A C 1
ATOM 751 O O . THR A 1 91 ? -4.581 -0.262 11.073 1.00 83.19 91 THR A O 1
ATOM 754 N N . CYS A 1 92 ? -5.016 -0.354 8.882 1.00 82.81 92 CYS A N 1
ATOM 755 C CA . CYS A 1 92 ? -6.032 0.700 8.894 1.00 82.81 92 CYS A CA 1
ATOM 756 C C . CYS A 1 92 ? -7.438 0.225 9.304 1.00 82.81 92 CYS A C 1
ATOM 758 O O . CYS A 1 92 ? -8.218 1.036 9.791 1.00 82.81 92 CYS A O 1
ATOM 760 N N . THR A 1 93 ? -7.790 -1.060 9.153 1.00 83.19 93 THR A N 1
ATOM 761 C CA . THR A 1 93 ? -9.147 -1.558 9.495 1.00 83.19 93 THR A CA 1
ATOM 762 C C . THR A 1 93 ? -9.412 -1.560 11.003 1.00 83.19 93 THR A C 1
ATOM 764 O O . THR A 1 93 ? -10.560 -1.444 11.435 1.00 83.19 93 THR A O 1
ATOM 767 N N . SER A 1 94 ? -8.359 -1.678 11.814 1.00 81.31 94 SER A N 1
ATOM 768 C CA . SER A 1 94 ? -8.462 -1.643 13.279 1.00 81.31 94 SER A CA 1
ATOM 769 C C . SER A 1 94 ? -8.763 -0.238 13.811 1.00 81.31 94 SER A C 1
ATOM 771 O O . SER A 1 94 ? -9.266 -0.088 14.923 1.00 81.31 94 SER A O 1
ATOM 773 N N . ASP A 1 95 ? -8.475 0.790 13.014 1.00 82.25 95 ASP A N 1
ATOM 774 C CA . ASP A 1 95 ? -8.619 2.182 13.403 1.00 82.25 95 ASP A CA 1
ATOM 775 C C . ASP A 1 95 ? -10.017 2.709 13.049 1.00 82.25 95 ASP A C 1
ATOM 777 O O . ASP A 1 95 ? -10.453 2.731 11.894 1.00 82.25 95 ASP A O 1
ATOM 781 N N . SER A 1 96 ? -10.749 3.152 14.072 1.00 82.75 96 SER A N 1
ATOM 782 C CA . SER A 1 96 ? -12.112 3.658 13.920 1.00 82.75 96 SER A CA 1
ATOM 783 C C . SER A 1 96 ? -12.192 4.949 13.103 1.00 82.75 96 SER A C 1
ATOM 785 O O . SER A 1 96 ? -13.257 5.227 12.546 1.00 82.75 96 SER A O 1
ATOM 787 N N . ARG A 1 97 ? -11.088 5.701 12.982 1.00 85.25 97 ARG A N 1
ATOM 788 C CA . ARG A 1 97 ? -11.007 6.962 12.229 1.00 85.25 97 ARG A CA 1
ATOM 789 C C . ARG A 1 97 ? -11.284 6.774 10.739 1.00 85.25 97 ARG A C 1
ATOM 791 O O . ARG A 1 97 ? -11.847 7.664 10.112 1.00 85.25 97 ARG A O 1
ATOM 798 N N . TYR A 1 98 ? -10.956 5.605 10.190 1.00 86.06 98 TYR A N 1
ATOM 799 C CA . TYR A 1 98 ? -11.045 5.341 8.751 1.00 86.06 98 TYR A CA 1
ATOM 800 C C . TYR A 1 98 ? -12.306 4.593 8.319 1.00 86.06 98 TYR A C 1
ATOM 802 O O . TYR A 1 98 ? -12.484 4.330 7.132 1.00 86.06 98 TYR A O 1
ATOM 810 N N . LYS A 1 99 ? -13.219 4.274 9.248 1.00 83.81 99 LYS A N 1
ATOM 811 C CA . LYS A 1 99 ? -14.443 3.508 8.941 1.00 83.81 99 LYS A CA 1
ATOM 812 C C . LYS A 1 99 ? -15.324 4.147 7.864 1.00 83.81 99 LYS A C 1
ATOM 814 O O . LYS A 1 99 ? -15.984 3.422 7.130 1.00 83.81 99 LYS A O 1
ATOM 819 N N . ASN A 1 100 ? -15.320 5.477 7.775 1.00 86.00 100 ASN A N 1
ATOM 820 C CA . ASN A 1 100 ? -16.076 6.249 6.784 1.00 86.00 100 ASN A CA 1
ATOM 821 C C . ASN A 1 100 ? -15.159 6.970 5.778 1.00 86.00 100 ASN A C 1
ATOM 823 O O . ASN A 1 100 ? -15.590 7.925 5.136 1.00 86.00 100 ASN A O 1
ATOM 827 N N . ASP A 1 101 ? -13.894 6.558 5.662 1.00 89.94 101 ASP A N 1
ATOM 828 C CA . ASP A 1 101 ? -12.941 7.180 4.743 1.00 89.94 101 ASP A CA 1
ATOM 829 C C . ASP A 1 101 ? -13.031 6.536 3.350 1.00 89.94 101 ASP A C 1
ATOM 831 O O . ASP A 1 101 ? -12.884 5.321 3.180 1.00 89.94 101 ASP A O 1
ATOM 835 N N . GLU A 1 102 ? -13.254 7.362 2.327 1.00 90.62 102 GLU A N 1
ATOM 836 C CA . GLU A 1 102 ? -13.360 6.920 0.934 1.00 90.62 102 GLU A CA 1
ATOM 837 C C . GLU A 1 102 ? -12.074 6.233 0.437 1.00 90.62 102 GLU A C 1
ATOM 839 O O . GLU A 1 102 ? -12.137 5.300 -0.371 1.00 90.62 102 GLU A O 1
ATOM 844 N N . ARG A 1 103 ? -10.899 6.650 0.930 1.00 89.44 103 ARG A N 1
ATOM 845 C CA . ARG A 1 103 ? -9.602 6.074 0.543 1.00 89.44 103 ARG A CA 1
ATOM 846 C C . ARG A 1 103 ? -9.515 4.616 0.975 1.00 89.44 103 ARG A C 1
ATOM 848 O O . ARG A 1 103 ? -9.118 3.769 0.175 1.00 89.44 103 ARG A O 1
ATOM 855 N N . LEU A 1 104 ? -9.954 4.306 2.197 1.00 88.94 104 LEU A N 1
ATOM 856 C CA . LEU A 1 104 ? -9.958 2.935 2.705 1.00 88.94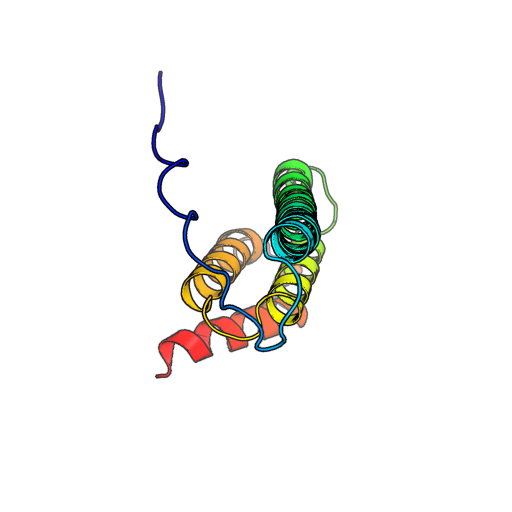 104 LEU A CA 1
ATOM 857 C C . LEU A 1 104 ? -10.937 2.055 1.915 1.00 88.94 104 LEU A C 1
ATOM 859 O O . LEU A 1 104 ? -10.599 0.924 1.564 1.00 88.94 104 LEU A O 1
ATOM 863 N N . LEU A 1 105 ? -12.113 2.585 1.560 1.00 89.62 105 LEU A N 1
ATOM 864 C CA . LEU A 1 105 ? -13.080 1.869 0.725 1.00 89.62 105 LEU A CA 1
ATOM 865 C C . LEU A 1 105 ? -12.517 1.563 -0.671 1.00 89.62 105 LEU A C 1
ATOM 867 O O . LEU A 1 105 ? -12.664 0.445 -1.164 1.00 89.62 105 LEU A O 1
ATOM 871 N N . LYS A 1 106 ? -11.834 2.524 -1.304 1.00 89.62 106 LYS A N 1
ATOM 872 C CA . LYS A 1 106 ? -11.171 2.323 -2.605 1.00 89.62 106 LYS A CA 1
ATOM 873 C C . LYS A 1 106 ? -10.126 1.206 -2.548 1.00 89.62 106 LYS A C 1
ATOM 875 O O . LYS A 1 106 ? -10.101 0.355 -3.437 1.00 89.62 106 LYS A O 1
ATOM 880 N N . ILE A 1 107 ? -9.312 1.182 -1.493 1.00 90.19 107 ILE A N 1
ATOM 881 C CA . ILE A 1 107 ? -8.308 0.136 -1.241 1.00 90.19 107 ILE A CA 1
ATOM 882 C C . ILE A 1 107 ? -8.991 -1.228 -1.060 1.00 90.19 107 ILE A C 1
ATOM 884 O O . ILE A 1 107 ? -8.585 -2.201 -1.695 1.00 90.19 107 ILE A O 1
ATOM 888 N N . TRP A 1 108 ? -10.074 -1.297 -0.279 1.00 90.56 108 TRP A N 1
ATOM 889 C CA . TRP A 1 108 ? -10.885 -2.509 -0.108 1.00 90.56 108 TRP A CA 1
ATOM 890 C C . TRP A 1 108 ? -11.455 -3.032 -1.428 1.00 90.56 108 TRP A C 1
ATOM 892 O O . TRP A 1 108 ? -11.301 -4.210 -1.745 1.00 90.56 108 TRP A O 1
ATOM 902 N N . LEU A 1 109 ? -12.083 -2.164 -2.226 1.00 89.94 109 LEU A N 1
ATOM 903 C CA . LEU A 1 109 ? -12.653 -2.539 -3.522 1.00 89.94 109 LEU A CA 1
ATOM 904 C C . LEU A 1 109 ? -11.579 -3.064 -4.476 1.00 89.94 109 LEU A C 1
ATOM 906 O O . LEU A 1 109 ? -11.809 -4.037 -5.193 1.00 89.94 109 LEU A O 1
ATOM 910 N N . LYS A 1 110 ? -10.396 -2.443 -4.475 1.00 88.00 110 LYS A N 1
ATOM 911 C CA . LYS A 1 110 ? -9.253 -2.910 -5.261 1.00 88.00 110 LYS A CA 1
ATOM 912 C C . LYS A 1 110 ? -8.772 -4.279 -4.783 1.00 88.00 110 LYS A C 1
ATOM 914 O O . LYS A 1 110 ? -8.539 -5.154 -5.608 1.00 88.00 110 LYS A O 1
ATOM 919 N N . TYR A 1 111 ? -8.673 -4.479 -3.470 1.00 89.25 111 TYR A N 1
ATOM 920 C CA . TYR A 1 111 ? -8.258 -5.747 -2.878 1.00 89.25 111 TYR A CA 1
ATOM 921 C C . TYR A 1 111 ? -9.211 -6.892 -3.239 1.00 89.25 111 TYR A C 1
ATOM 923 O O . TYR A 1 111 ? -8.757 -7.942 -3.681 1.00 89.25 111 TYR A O 1
ATOM 931 N N . VAL A 1 112 ? -10.527 -6.676 -3.132 1.00 89.31 112 VAL A N 1
ATOM 932 C CA . VAL A 1 112 ? -11.544 -7.693 -3.458 1.00 89.31 112 VAL A CA 1
ATOM 933 C C . VAL A 1 112 ? -11.505 -8.095 -4.933 1.00 89.31 112 VAL A C 1
ATOM 935 O O . VAL A 1 112 ? -11.708 -9.267 -5.239 1.00 89.31 112 VAL A O 1
ATOM 938 N N . ARG A 1 113 ? -11.182 -7.174 -5.852 1.00 87.31 113 ARG A N 1
ATOM 939 C CA . ARG A 1 113 ? -11.037 -7.508 -7.281 1.00 87.31 113 ARG A CA 1
ATOM 940 C C . ARG A 1 113 ? -9.977 -8.582 -7.535 1.00 87.31 113 ARG A C 1
ATOM 942 O O . ARG A 1 113 ? -10.205 -9.414 -8.396 1.00 87.31 113 ARG A O 1
ATOM 949 N N . PHE A 1 114 ? -8.904 -8.639 -6.742 1.00 82.69 114 PHE A N 1
ATOM 950 C CA . PHE A 1 114 ? -7.885 -9.696 -6.855 1.00 82.69 114 PHE A CA 1
ATOM 951 C C . PHE A 1 114 ? -8.363 -11.095 -6.427 1.00 82.69 114 PHE A C 1
ATOM 953 O O . PHE A 1 114 ? -7.640 -12.063 -6.648 1.00 82.69 114 PHE A O 1
ATOM 960 N N . TYR A 1 115 ? -9.522 -11.209 -5.770 1.00 78.81 115 TYR A N 1
ATOM 961 C CA . TYR A 1 115 ? -10.133 -12.482 -5.357 1.00 78.81 115 TYR A CA 1
ATOM 962 C C . TYR A 1 115 ? -11.409 -12.811 -6.139 1.00 78.81 115 TYR A C 1
ATOM 964 O O . TYR A 1 115 ? -11.996 -13.868 -5.930 1.00 78.81 115 TYR A O 1
ATOM 972 N N . SER A 1 116 ? -11.871 -11.890 -6.986 1.00 72.75 116 SER A N 1
ATOM 973 C CA . SER A 1 116 ? -13.091 -12.044 -7.780 1.00 72.75 116 SER A CA 1
ATOM 974 C C . SER A 1 116 ? -12.844 -12.741 -9.127 1.00 72.75 116 SER A C 1
ATOM 976 O O . SER A 1 116 ? -13.778 -12.825 -9.926 1.00 72.75 116 SER A O 1
ATOM 978 N N . GLU A 1 117 ? -11.620 -13.210 -9.378 1.00 51.12 117 GLU A N 1
ATOM 979 C CA . GLU A 1 117 ? -11.188 -13.915 -10.593 1.00 51.12 117 GLU A CA 1
ATOM 980 C C . GLU A 1 117 ? -10.734 -15.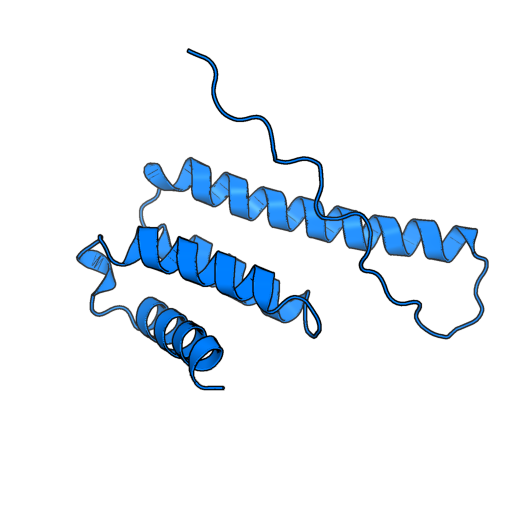345 -10.283 1.00 51.12 117 GLU A C 1
ATOM 982 O O . GLU A 1 117 ? -10.069 -15.547 -9.238 1.00 51.12 117 GLU A O 1
#

Foldseek 3Di:
DDDDDDDPPPDPDDDDDDDDDDDPVVCVVVVCVVVVVVVVVLVVLVVCLVVCVPPPDSLVSLLVNLVSCCVSDVDDPVVVSLVSLVVSCVVPVVDPVCPPPPSNVVSVVVNVVVVVD

InterPro domains:
  IPR013212 Mad3/Bub1 homology region 1 [PF08311] (41-116)
  IPR013212 Mad3/Bub1 homology region 1 [PS51489] (45-117)
  IPR013212 Mad3/Bub1 homology region 1 [SM00777] (38-117)
  IPR015661 Mitotic spindle checkpoint protein Bub1/Mad3 [PTHR14030] (7-116)

Organism: NCBI:txid2011161